Protein AF-A0A1V4M8V8-F1 (afdb_monomer)

Nearest PDB structures (foldseek):
  8r5s-assembly1_B  TM=2.105E-01  e=8.624E+00  unidentified

Radius of gyration: 16.15 Å; Cα contacts (8 Å, |Δi|>4): 145; chains: 1; bounding box: 45×22×47 Å

Secondary structure (DSSP, 8-state):
-THHHHHHHHHHHHHHHHHHHHHHHH-GGGHHHHHHHHHHHHHHHHHHHHHHHHHHTTSSEE-GGG--HHHHHHHHHHHHHHHHHHHTT-S-HHHHHHHHHHHHTSHHHHHGGGGEE-S-HHHHHHHHHHHHHHHHHHHHHHHHHHHHHHH--

Mean predicted aligned error: 4.34 Å

Foldseek 3Di:
DVVLVLVLVLLLLVLQLVLLVLCCVLPVVCVVLSVLSNVLSVVVSVVSVVVVVVVVVVQKAFPVVVDDSVVSVVLSVLSVVLSVCSVVVVDDPLVSLVSQLCSLPDPCQQPVLVRIDGPDPVSVVVSVVSNVVSVVNNVSSVVVNVVVVVVVD

Sequence (153 aa):
MPDKIFELLLKHENELVAFYSLCLASYPEYNDEWKLLIDEEKRHAQIIEKLIEKVDNQTVYLQENRFKERPVEISLEYIRDSGRRIEAGEINLLSVLSIAYSIEDSYIEKSYYEIFTGPSENLNRFLKQLHEETINHRELIKKMLERERKKIR

Solvent-accessible surface area (backbone atoms only — not comparable to full-atom values): 8284 Å² total; per-residue (Å²): 113,79,65,59,56,52,52,50,49,37,51,39,28,51,49,50,28,51,40,33,51,48,45,36,73,78,48,56,91,48,46,67,63,32,49,50,51,30,55,49,30,52,49,50,29,55,48,50,55,55,48,52,64,33,36,78,68,70,60,38,47,75,44,68,92,77,60,64,64,65,67,53,55,53,48,47,52,50,50,53,52,52,40,52,36,51,78,69,60,76,55,53,70,70,54,51,33,52,50,53,29,53,54,40,69,28,70,60,58,71,47,58,61,72,31,58,44,59,91,46,68,67,57,54,52,50,44,50,48,54,50,54,49,39,53,47,50,28,55,50,36,46,51,52,39,54,54,53,56,59,75,78,105

pLDDT: mean 89.62, std 10.0, range [45.72, 98.62]

Structure (mmCIF, N/CA/C/O backbone):
data_AF-A0A1V4M8V8-F1
#
_entry.id   AF-A0A1V4M8V8-F1
#
loop_
_atom_site.group_PDB
_atom_site.id
_atom_site.type_symbol
_atom_site.label_atom_id
_atom_site.label_alt_id
_atom_site.label_comp_id
_atom_site.label_asym_id
_atom_site.label_entity_id
_atom_site.label_seq_id
_atom_site.pdbx_PDB_ins_code
_atom_site.Cartn_x
_atom_site.Cartn_y
_atom_site.Cartn_z
_atom_site.occupancy
_atom_site.B_iso_or_equiv
_atom_site.auth_seq_id
_atom_site.auth_comp_id
_atom_site.auth_asym_id
_atom_site.auth_atom_id
_atom_site.pdbx_PDB_model_num
ATOM 1 N N . MET A 1 1 ? -23.358 3.041 8.561 1.00 45.72 1 MET A N 1
ATOM 2 C CA . MET A 1 1 ? -23.104 1.870 9.420 1.00 45.72 1 MET A CA 1
ATOM 3 C C . MET A 1 1 ? -21.598 1.731 9.508 1.00 45.72 1 MET A C 1
ATOM 5 O O . MET A 1 1 ? -20.979 1.871 8.452 1.00 45.72 1 MET A O 1
ATOM 9 N N . PRO A 1 2 ? -21.026 1.519 10.702 1.00 56.94 2 PRO A N 1
ATOM 10 C CA . PRO A 1 2 ? -19.583 1.334 10.894 1.00 56.94 2 PRO A CA 1
ATOM 11 C C . PRO A 1 2 ? -18.975 0.319 9.905 1.00 56.94 2 PRO A C 1
ATOM 13 O O . PRO A 1 2 ? -17.860 0.514 9.438 1.00 56.94 2 PRO A O 1
ATOM 16 N N . ASP A 1 3 ? -19.754 -0.668 9.467 1.00 68.25 3 ASP A N 1
ATOM 17 C CA . ASP A 1 3 ? -19.387 -1.719 8.510 1.00 68.25 3 ASP A CA 1
ATOM 18 C C . AS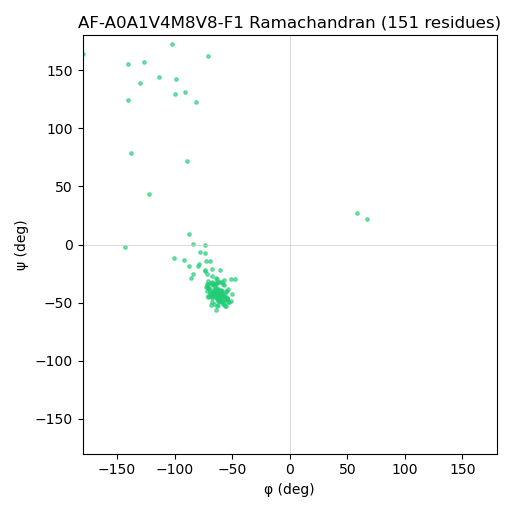P A 1 3 ? -18.815 -1.194 7.181 1.00 68.25 3 ASP A C 1
ATOM 20 O O . ASP A 1 3 ? -17.857 -1.750 6.646 1.00 68.25 3 ASP A O 1
ATOM 24 N N . LYS A 1 4 ? -19.343 -0.082 6.645 1.00 81.75 4 LYS A N 1
ATOM 25 C CA . LYS A 1 4 ? -18.953 0.379 5.301 1.00 81.75 4 LYS A CA 1
ATOM 26 C C . LYS A 1 4 ? -17.518 0.903 5.252 1.00 81.75 4 LYS A C 1
ATOM 28 O O . LYS A 1 4 ? -16.825 0.672 4.262 1.00 81.75 4 LYS A O 1
ATOM 33 N N . ILE A 1 5 ? -17.054 1.599 6.294 1.00 82.69 5 ILE A N 1
ATOM 34 C CA . ILE A 1 5 ? -15.675 2.102 6.296 1.00 82.69 5 ILE A CA 1
ATOM 35 C C . ILE A 1 5 ? -14.672 0.965 6.480 1.00 82.69 5 ILE A C 1
ATOM 37 O O . ILE A 1 5 ? -13.635 0.961 5.826 1.00 82.69 5 ILE A O 1
ATOM 41 N N . PHE A 1 6 ? -15.016 -0.037 7.285 1.00 82.75 6 PHE A N 1
ATOM 42 C CA . PHE A 1 6 ? -14.212 -1.240 7.442 1.00 82.75 6 PHE A CA 1
ATOM 43 C C 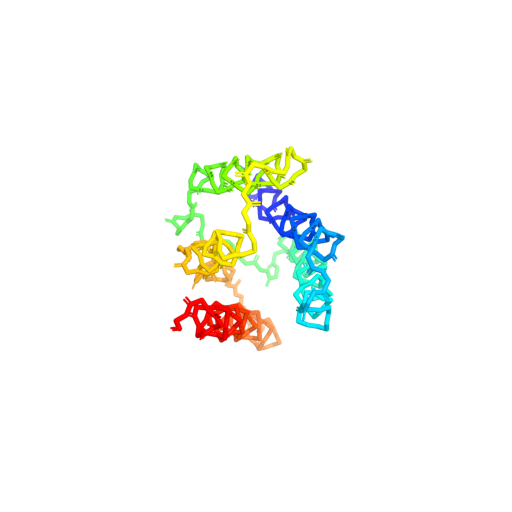. PHE A 1 6 ? -14.057 -2.006 6.137 1.00 82.75 6 PHE A C 1
ATOM 45 O O . PHE A 1 6 ? -12.941 -2.353 5.761 1.00 82.75 6 PHE A O 1
ATOM 52 N N . GLU A 1 7 ? -15.157 -2.214 5.414 1.00 87.44 7 GLU A N 1
ATOM 53 C CA . GLU A 1 7 ? -15.099 -2.830 4.094 1.00 87.44 7 GLU A CA 1
ATOM 54 C C . GLU A 1 7 ? -14.224 -2.037 3.125 1.00 87.44 7 GLU A C 1
ATOM 56 O O . GLU A 1 7 ? -13.516 -2.633 2.319 1.00 87.44 7 GLU A O 1
ATOM 61 N N . LEU A 1 8 ? -14.291 -0.704 3.162 1.00 90.50 8 LEU A N 1
ATOM 62 C CA . LEU A 1 8 ? -13.484 0.144 2.289 1.00 90.50 8 LEU A CA 1
ATOM 63 C C . LEU A 1 8 ? -11.995 0.056 2.622 1.00 90.50 8 LEU A C 1
ATOM 65 O O . LEU A 1 8 ? -11.193 -0.022 1.698 1.00 90.50 8 LEU A O 1
ATOM 69 N N . LEU A 1 9 ? -11.632 0.026 3.904 1.00 89.25 9 LEU A N 1
ATOM 70 C CA . LEU A 1 9 ? -10.242 -0.127 4.336 1.00 89.25 9 LEU A CA 1
ATOM 71 C C . LEU A 1 9 ? -9.713 -1.527 4.035 1.00 89.25 9 LEU A C 1
ATOM 73 O O . LEU A 1 9 ? -8.649 -1.662 3.454 1.00 89.25 9 LEU A O 1
ATOM 77 N N . LEU A 1 10 ? -10.494 -2.572 4.313 1.00 91.56 10 LEU A N 1
ATOM 78 C CA . LEU A 1 10 ? -10.121 -3.936 3.948 1.00 91.56 10 LEU A CA 1
ATOM 79 C C . LEU A 1 10 ? -9.946 -4.085 2.431 1.00 91.56 10 LEU A C 1
ATOM 81 O O . LEU A 1 10 ? -9.016 -4.743 1.968 1.00 91.56 10 LEU A O 1
ATOM 85 N N . LYS A 1 11 ? -10.833 -3.477 1.634 1.00 94.69 11 LYS A N 1
ATOM 86 C CA . LYS A 1 11 ? -10.668 -3.419 0.175 1.00 94.69 11 LYS A CA 1
ATOM 87 C C . LYS A 1 11 ? -9.387 -2.679 -0.193 1.00 94.69 11 LYS A C 1
ATOM 89 O O . LYS A 1 11 ? -8.717 -3.113 -1.117 1.00 94.69 11 LYS A O 1
ATOM 94 N N . HIS A 1 12 ? -9.058 -1.599 0.506 1.00 94.75 12 HIS A N 1
ATOM 95 C CA . HIS A 1 12 ? -7.865 -0.801 0.241 1.00 94.75 12 HIS A CA 1
ATOM 96 C C . HIS A 1 12 ? -6.584 -1.620 0.436 1.00 94.75 12 HIS A C 1
ATOM 98 O O . HIS A 1 12 ? -5.852 -1.787 -0.539 1.00 94.75 12 HIS A O 1
ATOM 104 N N . GLU A 1 13 ? -6.417 -2.279 1.585 1.00 95.44 13 GLU A N 1
ATOM 105 C CA . GLU A 1 13 ? -5.267 -3.163 1.840 1.00 95.44 13 GLU A CA 1
ATOM 106 C C . GLU A 1 13 ? -5.142 -4.276 0.789 1.00 95.44 13 GLU A C 1
ATOM 108 O O . GLU A 1 13 ? -4.068 -4.571 0.265 1.00 95.44 13 GLU A O 1
ATOM 113 N N . ASN A 1 14 ? -6.266 -4.892 0.411 1.00 97.31 14 ASN A N 1
ATOM 114 C CA . ASN A 1 14 ? -6.263 -5.947 -0.602 1.00 97.31 14 ASN A CA 1
ATOM 115 C C . ASN A 1 14 ? -5.893 -5.431 -2.005 1.00 97.31 14 ASN A C 1
ATOM 117 O O . ASN A 1 14 ? -5.250 -6.151 -2.773 1.00 97.31 14 ASN A O 1
ATOM 121 N N . GLU A 1 15 ? -6.276 -4.202 -2.356 1.00 97.81 15 GLU A N 1
ATOM 122 C CA . GLU A 1 15 ? -5.855 -3.578 -3.614 1.00 97.81 15 GLU A CA 1
ATOM 123 C C . GLU A 1 15 ? -4.365 -3.214 -3.593 1.00 97.81 15 GLU A C 1
ATOM 125 O O . GLU A 1 15 ? -3.709 -3.356 -4.625 1.00 97.81 15 GLU A O 1
ATOM 130 N N . LEU A 1 16 ? -3.799 -2.827 -2.443 1.00 97.81 16 LEU A N 1
ATOM 131 C CA . LEU A 1 16 ? -2.347 -2.661 -2.296 1.00 97.81 16 LEU A CA 1
ATOM 132 C C . LEU A 1 16 ? -1.613 -3.988 -2.495 1.00 97.81 16 LEU A C 1
ATOM 134 O O . LEU A 1 16 ? -0.667 -4.054 -3.280 1.00 97.81 16 LEU A O 1
ATOM 138 N N . VAL A 1 17 ? -2.091 -5.076 -1.880 1.00 98.44 17 VAL A N 1
ATOM 139 C CA . VAL A 1 17 ? -1.549 -6.429 -2.103 1.00 98.44 17 VAL A CA 1
ATOM 140 C C . VAL A 1 17 ? -1.556 -6.785 -3.589 1.00 98.44 17 VAL A C 1
ATOM 142 O O . VAL A 1 17 ? -0.553 -7.287 -4.110 1.00 98.44 17 VAL A O 1
ATOM 145 N N . ALA A 1 18 ? -2.669 -6.537 -4.285 1.00 98.44 18 ALA A N 1
ATOM 146 C CA . ALA A 1 18 ? -2.792 -6.809 -5.714 1.00 98.44 18 ALA A CA 1
ATOM 147 C C . ALA A 1 18 ? -1.825 -5.944 -6.539 1.00 98.44 18 ALA A C 1
ATOM 149 O O . ALA A 1 18 ? -1.095 -6.466 -7.386 1.00 98.44 18 ALA A O 1
ATOM 150 N N . PHE A 1 19 ? -1.761 -4.645 -6.245 1.00 98.62 19 PHE A N 1
ATOM 151 C CA . PHE A 1 19 ? -0.863 -3.699 -6.897 1.00 98.62 19 PHE A CA 1
ATOM 152 C C . PHE A 1 19 ? 0.610 -4.081 -6.704 1.00 98.62 19 PHE A C 1
ATOM 154 O O . PHE A 1 19 ? 1.349 -4.183 -7.682 1.00 98.62 19 PHE A O 1
ATOM 161 N N . TYR A 1 20 ? 1.044 -4.380 -5.479 1.00 98.62 20 TYR A N 1
ATOM 162 C CA . TYR A 1 20 ? 2.423 -4.787 -5.204 1.00 98.62 20 TYR A CA 1
ATOM 163 C C . TYR A 1 20 ? 2.767 -6.160 -5.783 1.00 98.62 20 TYR A C 1
ATOM 165 O O . TYR A 1 20 ? 3.883 -6.355 -6.267 1.00 98.62 20 TYR A O 1
ATOM 173 N N . SER A 1 21 ? 1.811 -7.090 -5.836 1.00 98.50 21 SER A N 1
ATOM 174 C CA . SER A 1 21 ? 1.996 -8.377 -6.525 1.00 98.50 21 SER A CA 1
ATOM 175 C C . SER A 1 21 ? 2.230 -8.189 -8.024 1.00 98.50 21 SER A C 1
ATOM 177 O O . SER A 1 21 ? 3.077 -8.862 -8.614 1.00 98.50 21 SER A O 1
ATOM 179 N N . LEU A 1 22 ? 1.522 -7.242 -8.637 1.00 98.19 22 LEU A N 1
ATOM 180 C CA . LEU A 1 22 ? 1.719 -6.882 -10.032 1.00 98.19 22 LEU A CA 1
ATOM 181 C C . LEU A 1 22 ? 3.064 -6.172 -10.254 1.00 98.19 22 LEU A C 1
ATOM 183 O O . LEU A 1 22 ? 3.777 -6.499 -11.201 1.00 98.19 22 LEU A O 1
ATOM 187 N N . CYS A 1 23 ? 3.456 -5.261 -9.358 1.00 98.06 23 CYS A N 1
ATOM 188 C CA . CYS A 1 23 ? 4.784 -4.642 -9.375 1.00 98.06 23 CYS A CA 1
ATOM 189 C C . CYS A 1 23 ? 5.899 -5.694 -9.322 1.00 98.06 23 CYS A C 1
ATOM 191 O O . CYS A 1 23 ? 6.834 -5.624 -10.115 1.00 98.06 23 CYS A O 1
ATOM 193 N N . LEU A 1 24 ? 5.777 -6.694 -8.445 1.00 98.25 24 LEU A N 1
ATOM 194 C CA . LEU A 1 24 ? 6.722 -7.805 -8.331 1.00 98.25 24 LEU A CA 1
ATOM 195 C C . LEU A 1 24 ? 6.816 -8.631 -9.621 1.00 98.25 24 LEU A C 1
ATOM 197 O O . LEU A 1 24 ? 7.913 -9.020 -10.021 1.00 98.25 24 LEU A O 1
ATOM 201 N N . ALA A 1 25 ? 5.675 -8.918 -10.249 1.00 97.81 25 ALA A N 1
ATOM 202 C CA . ALA A 1 25 ? 5.618 -9.708 -11.475 1.00 97.81 25 ALA A CA 1
ATOM 203 C C . ALA A 1 25 ? 6.222 -8.963 -12.677 1.00 97.81 25 ALA A C 1
ATOM 205 O O . ALA A 1 25 ? 6.948 -9.566 -13.467 1.00 97.81 25 ALA A O 1
ATOM 206 N N . SER A 1 26 ? 5.941 -7.664 -12.800 1.00 97.31 26 SER A N 1
ATOM 207 C CA . SER A 1 26 ? 6.374 -6.840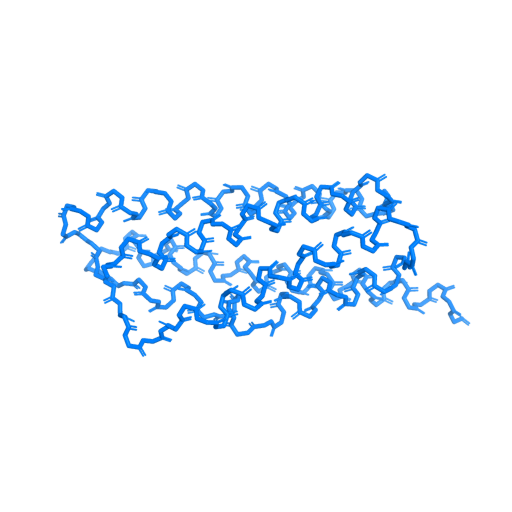 -13.935 1.00 97.31 26 SER A CA 1
ATOM 208 C C . SER A 1 26 ? 7.781 -6.256 -13.767 1.00 97.31 26 SER A C 1
ATOM 210 O O . SER A 1 26 ? 8.462 -6.033 -14.766 1.00 97.31 26 SER A O 1
ATOM 212 N N . TYR A 1 27 ? 8.224 -6.017 -12.527 1.00 95.88 27 TYR A N 1
ATOM 213 C CA . TYR A 1 27 ? 9.506 -5.381 -12.198 1.00 95.88 27 TYR A CA 1
ATOM 214 C C . TYR A 1 27 ? 10.206 -6.095 -11.025 1.00 95.88 27 TYR A C 1
ATOM 216 O O . TYR A 1 27 ? 10.164 -5.639 -9.871 1.00 95.88 27 TYR A O 1
ATOM 224 N N . PRO A 1 28 ? 10.861 -7.239 -11.292 1.00 95.31 28 PRO A N 1
ATOM 225 C CA . PRO A 1 28 ? 11.462 -8.078 -10.261 1.00 95.31 28 PRO A CA 1
ATOM 226 C C . PRO A 1 28 ? 12.751 -7.498 -9.644 1.00 95.31 28 PRO A C 1
ATOM 228 O O . PRO A 1 28 ? 13.326 -8.129 -8.760 1.00 95.31 28 PRO A O 1
ATOM 231 N N . GLU A 1 29 ? 13.221 -6.321 -10.069 1.00 92.94 29 GLU A N 1
ATOM 232 C CA . GLU A 1 29 ? 14.463 -5.678 -9.608 1.00 92.94 29 GLU A CA 1
ATOM 233 C C . GLU A 1 29 ? 14.493 -5.370 -8.101 1.00 92.94 29 GLU A C 1
ATOM 235 O O . GLU A 1 29 ? 15.577 -5.240 -7.533 1.00 92.94 29 GLU A O 1
ATOM 240 N N . TYR A 1 30 ? 13.323 -5.269 -7.466 1.00 95.94 30 TYR A N 1
ATOM 241 C CA . TYR A 1 30 ? 13.140 -5.026 -6.029 1.00 95.94 30 TYR A CA 1
ATOM 242 C C . TYR A 1 30 ? 12.328 -6.155 -5.377 1.00 95.94 30 TYR A C 1
ATOM 244 O O . TYR A 1 30 ? 11.376 -5.922 -4.636 1.00 95.94 30 TYR A O 1
ATOM 252 N N . ASN A 1 31 ? 12.654 -7.402 -5.737 1.00 96.88 31 ASN A N 1
ATOM 253 C CA . ASN A 1 31 ? 11.889 -8.600 -5.378 1.00 96.88 31 ASN A CA 1
ATOM 254 C C . ASN A 1 31 ? 11.578 -8.705 -3.877 1.00 96.88 31 ASN A C 1
ATOM 256 O O . ASN A 1 31 ? 10.432 -8.951 -3.501 1.00 96.88 31 ASN A O 1
ATOM 260 N N . ASP A 1 32 ? 12.599 -8.524 -3.040 1.00 97.88 32 ASP A N 1
ATOM 261 C CA . ASP A 1 32 ? 12.478 -8.672 -1.591 1.00 97.88 32 ASP A CA 1
ATOM 262 C C . ASP A 1 32 ? 11.684 -7.513 -0.986 1.00 97.88 32 ASP A C 1
ATOM 264 O O . ASP A 1 32 ? 10.835 -7.740 -0.125 1.00 97.88 32 ASP A O 1
ATOM 268 N N . GLU A 1 33 ? 11.896 -6.286 -1.471 1.00 98.19 33 GLU A N 1
ATOM 269 C CA . GLU A 1 33 ? 11.119 -5.126 -1.038 1.00 98.19 33 GLU A CA 1
ATOM 270 C C . GLU A 1 33 ? 9.631 -5.266 -1.397 1.00 98.19 33 GLU A C 1
ATOM 272 O O . GLU A 1 33 ? 8.773 -4.995 -0.559 1.00 98.19 33 GLU A O 1
ATOM 277 N N . TRP A 1 34 ? 9.307 -5.752 -2.600 1.00 98.44 34 TRP A N 1
ATOM 278 C CA . TRP A 1 34 ? 7.916 -5.993 -2.987 1.00 98.44 34 TRP A CA 1
ATOM 279 C C . TRP A 1 34 ? 7.260 -7.099 -2.167 1.00 98.44 34 TRP A C 1
ATOM 281 O O . TRP A 1 34 ? 6.117 -6.947 -1.749 1.00 98.44 34 TRP A O 1
ATOM 291 N N . LYS A 1 35 ? 7.967 -8.206 -1.913 1.00 98.44 35 LYS A N 1
ATOM 292 C CA . LYS A 1 35 ? 7.452 -9.288 -1.060 1.00 98.44 35 LYS A CA 1
ATOM 293 C C . LYS A 1 35 ? 7.173 -8.811 0.357 1.00 98.44 35 LYS A C 1
ATOM 295 O O . LYS A 1 35 ? 6.139 -9.172 0.905 1.00 98.44 35 LYS A O 1
ATOM 300 N N . LEU A 1 36 ? 8.067 -7.994 0.914 1.00 98.00 36 LEU A N 1
ATOM 301 C CA . LEU A 1 36 ? 7.878 -7.410 2.236 1.00 98.00 36 LEU A CA 1
ATOM 302 C C . LEU A 1 36 ? 6.582 -6.593 2.293 1.00 98.00 36 LEU A C 1
ATOM 304 O O . LEU A 1 36 ? 5.757 -6.860 3.159 1.00 98.00 36 LEU A O 1
ATOM 308 N N . LEU A 1 37 ? 6.378 -5.678 1.337 1.00 98.25 37 LEU A N 1
ATOM 309 C CA . LEU A 1 37 ? 5.148 -4.884 1.242 1.00 98.25 37 LEU A CA 1
ATOM 310 C C . LEU A 1 37 ? 3.916 -5.794 1.141 1.00 98.25 37 LEU A C 1
ATOM 312 O O . LEU A 1 37 ? 3.013 -5.704 1.960 1.00 98.25 37 LEU A O 1
ATOM 316 N N . ILE A 1 38 ? 3.918 -6.754 0.211 1.00 98.50 38 ILE A N 1
ATOM 317 C CA . ILE A 1 38 ? 2.811 -7.709 0.023 1.00 98.50 38 ILE A CA 1
ATOM 318 C C . ILE A 1 38 ? 2.457 -8.448 1.321 1.00 98.50 38 ILE A C 1
ATOM 320 O O . ILE A 1 38 ? 1.278 -8.631 1.629 1.00 98.50 38 ILE A O 1
ATOM 324 N N . ASP A 1 39 ? 3.457 -8.942 2.048 1.00 98.06 39 ASP A N 1
ATOM 325 C CA . ASP A 1 39 ? 3.234 -9.717 3.267 1.00 98.06 39 ASP A CA 1
ATOM 326 C C . ASP A 1 39 ? 2.750 -8.834 4.425 1.00 98.06 39 ASP A C 1
ATOM 328 O O . ASP A 1 39 ? 1.923 -9.275 5.232 1.00 98.06 39 ASP A O 1
ATOM 332 N N . GLU A 1 40 ? 3.212 -7.586 4.494 1.00 96.94 40 GLU A N 1
ATOM 333 C CA . GLU A 1 40 ? 2.755 -6.616 5.486 1.00 96.94 40 GLU A CA 1
ATOM 334 C C . GLU A 1 40 ? 1.318 -6.149 5.210 1.00 96.94 40 GLU A C 1
ATOM 336 O O . GLU A 1 40 ? 0.504 -6.255 6.130 1.00 96.94 40 GLU A O 1
ATOM 341 N N . GLU A 1 41 ? 0.944 -5.822 3.968 1.00 96.69 41 GLU A N 1
ATOM 342 C CA . GLU A 1 41 ? -0.440 -5.422 3.642 1.00 96.69 41 GLU A CA 1
ATOM 343 C C . GLU A 1 41 ? -1.443 -6.565 3.820 1.00 96.69 41 GLU A C 1
ATOM 345 O O . GLU A 1 41 ? -2.560 -6.377 4.307 1.00 96.69 41 GLU A O 1
ATOM 350 N N . LYS A 1 42 ? -1.044 -7.812 3.532 1.00 97.12 42 LYS A N 1
ATOM 351 C CA . LYS A 1 42 ? -1.871 -8.982 3.879 1.00 97.12 42 LYS A CA 1
ATOM 352 C C . LYS A 1 42 ? -2.125 -9.061 5.379 1.00 97.12 42 LYS A C 1
ATOM 354 O O . LYS A 1 42 ? -3.217 -9.439 5.806 1.00 97.12 42 LYS A O 1
ATOM 359 N N . ARG A 1 43 ? -1.115 -8.753 6.195 1.00 94.44 43 ARG A N 1
ATOM 360 C CA . ARG A 1 43 ? -1.269 -8.741 7.650 1.00 94.44 43 ARG A CA 1
ATOM 361 C C . ARG A 1 43 ? -2.138 -7.565 8.094 1.0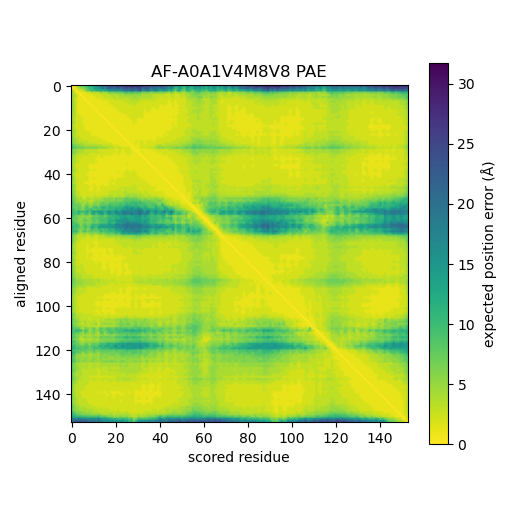0 94.44 43 ARG A C 1
ATOM 363 O O . ARG A 1 43 ? -2.931 -7.755 9.014 1.00 94.44 43 ARG A O 1
ATOM 370 N N . HIS A 1 44 ? -2.035 -6.399 7.458 1.00 92.69 44 HIS A N 1
ATOM 371 C CA . HIS A 1 44 ? -2.902 -5.247 7.732 1.00 92.69 44 HIS A CA 1
ATOM 372 C C . HIS A 1 44 ? -4.366 -5.591 7.448 1.00 92.69 44 HIS A C 1
ATOM 374 O O . HIS A 1 44 ? -5.196 -5.472 8.351 1.00 92.69 44 HIS A O 1
ATOM 380 N N . ALA A 1 45 ? -4.664 -6.180 6.286 1.00 92.81 45 ALA A N 1
ATOM 381 C CA . ALA A 1 45 ? -5.994 -6.691 5.943 1.00 92.81 45 ALA A CA 1
ATOM 382 C C . ALA A 1 45 ? -6.554 -7.644 7.020 1.00 92.81 45 ALA A C 1
ATOM 384 O O . ALA A 1 45 ? -7.653 -7.436 7.538 1.00 92.81 45 ALA A O 1
ATOM 385 N N . GLN A 1 46 ? -5.764 -8.637 7.446 1.00 91.50 46 GLN A N 1
ATOM 386 C CA . GLN A 1 46 ? -6.154 -9.575 8.513 1.00 91.50 46 GLN A CA 1
ATOM 387 C C . GLN A 1 46 ? -6.395 -8.890 9.865 1.00 91.50 46 GLN A C 1
ATOM 389 O O . GLN A 1 46 ? -7.182 -9.367 10.688 1.00 91.50 46 GLN A O 1
ATOM 394 N N . ILE A 1 47 ? -5.670 -7.808 10.156 1.00 87.25 47 ILE A N 1
ATOM 395 C CA . ILE A 1 47 ? -5.867 -7.036 11.382 1.00 87.25 47 ILE A CA 1
ATOM 396 C C . ILE A 1 47 ? -7.183 -6.267 11.305 1.00 87.25 47 ILE A C 1
ATOM 398 O O . ILE A 1 47 ? -7.939 -6.297 12.276 1.00 87.25 47 ILE A O 1
ATOM 402 N N . ILE A 1 48 ? -7.483 -5.636 10.170 1.00 87.38 48 ILE A N 1
ATOM 403 C CA . ILE A 1 48 ? -8.749 -4.928 9.953 1.00 87.38 48 ILE A CA 1
ATOM 404 C C . ILE A 1 48 ? -9.927 -5.889 10.126 1.00 87.38 48 ILE A C 1
ATOM 406 O O . ILE A 1 48 ? -10.847 -5.572 10.877 1.00 87.38 48 ILE A O 1
ATOM 410 N N . GLU A 1 49 ? -9.863 -7.091 9.549 1.00 87.81 49 GLU A N 1
ATOM 411 C CA . GLU A 1 49 ? -10.881 -8.136 9.743 1.00 87.81 49 GLU A CA 1
ATOM 412 C C . GLU A 1 49 ? -11.115 -8.450 11.230 1.00 87.81 49 GLU A C 1
ATOM 414 O O . GLU A 1 49 ? -12.246 -8.433 11.711 1.00 87.81 49 GLU A O 1
ATOM 419 N N . LYS A 1 50 ? -10.041 -8.638 12.006 1.00 85.38 50 LYS A N 1
ATOM 420 C CA . LYS A 1 50 ? -10.139 -8.885 13.457 1.00 85.38 50 LYS A CA 1
ATOM 421 C C . LYS A 1 50 ? -10.649 -7.680 14.248 1.00 85.38 50 LYS A C 1
ATOM 423 O O . LYS A 1 50 ? -11.170 -7.850 15.351 1.00 85.38 50 LYS A O 1
ATOM 428 N N . LEU A 1 51 ? -10.432 -6.459 13.761 1.00 82.00 51 LEU A N 1
ATOM 429 C CA . LEU A 1 51 ? -10.950 -5.249 14.399 1.00 82.00 51 LEU A CA 1
ATOM 430 C C . LEU A 1 51 ? -12.461 -5.119 14.188 1.00 82.00 51 LEU A C 1
ATOM 432 O O . LEU A 1 51 ? -13.138 -4.732 15.139 1.00 82.00 51 LEU A O 1
ATOM 436 N N . ILE A 1 52 ? -12.983 -5.516 13.022 1.00 78.19 52 ILE A N 1
ATOM 437 C CA . ILE A 1 52 ? -14.431 -5.585 12.746 1.00 78.19 52 ILE A CA 1
ATOM 438 C C . ILE A 1 52 ? -15.119 -6.469 13.791 1.00 78.19 52 ILE A C 1
ATOM 440 O O . ILE A 1 52 ? -15.999 -6.002 14.511 1.00 78.19 52 ILE A O 1
ATOM 444 N N . GLU A 1 53 ? -14.621 -7.695 13.985 1.00 78.00 53 GLU A N 1
ATOM 445 C CA . GLU A 1 53 ? -15.167 -8.635 14.978 1.00 78.00 53 GLU A CA 1
ATOM 446 C C . GLU A 1 53 ? -15.168 -8.058 16.408 1.00 78.00 53 GLU A C 1
ATOM 448 O O . GLU A 1 53 ? -16.005 -8.394 17.248 1.00 78.00 53 GLU A O 1
ATOM 453 N N . LYS A 1 54 ? -14.207 -7.187 16.731 1.00 76.00 54 LYS A N 1
ATOM 454 C CA . LYS A 1 54 ? -14.073 -6.571 18.060 1.00 76.00 54 LYS A CA 1
ATOM 455 C C . LYS A 1 54 ? -14.943 -5.334 18.259 1.00 76.00 54 LYS A C 1
ATOM 457 O O . LYS A 1 54 ? -15.276 -5.036 19.414 1.00 76.00 54 LYS A O 1
ATOM 462 N N . VAL A 1 55 ? -15.297 -4.632 17.181 1.00 72.31 55 VAL A N 1
ATOM 463 C CA . VAL A 1 55 ? -16.295 -3.553 17.201 1.00 72.31 55 VAL A CA 1
ATOM 464 C C . VAL A 1 55 ? -17.672 -4.124 17.511 1.00 72.31 55 VAL A C 1
ATOM 466 O O . VAL A 1 55 ? -18.345 -3.597 18.396 1.00 72.31 55 VAL A O 1
ATOM 469 N N . ASP A 1 56 ? -18.036 -5.252 16.900 1.00 67.00 56 ASP A N 1
ATOM 470 C CA . ASP A 1 56 ? -19.305 -5.940 17.180 1.00 67.00 56 ASP A CA 1
ATOM 471 C C . ASP A 1 56 ? -19.433 -6.332 18.660 1.00 67.00 56 ASP A C 1
ATOM 473 O O . ASP A 1 56 ? -20.509 -6.275 19.255 1.00 67.00 56 ASP A O 1
ATOM 477 N N . ASN A 1 57 ? -18.297 -6.642 19.291 1.00 71.94 57 ASN A N 1
ATOM 478 C CA . ASN A 1 57 ? -18.191 -6.970 20.711 1.00 71.94 57 ASN A CA 1
ATOM 479 C C . ASN A 1 57 ? -17.995 -5.744 21.636 1.00 71.94 57 ASN A C 1
ATOM 481 O O . ASN A 1 57 ? -17.711 -5.917 22.820 1.00 71.94 57 ASN A O 1
ATOM 485 N N . GLN A 1 58 ? -18.118 -4.510 21.123 1.00 70.12 58 GLN A N 1
ATOM 486 C CA . GLN A 1 58 ? -17.995 -3.236 21.860 1.00 70.12 58 GLN A CA 1
ATOM 487 C C . GLN A 1 58 ? -16.652 -3.016 22.585 1.00 70.12 58 GLN A C 1
ATOM 489 O O . GLN A 1 58 ? -16.567 -2.288 23.576 1.00 70.12 58 GLN A O 1
ATOM 494 N N . THR A 1 59 ? -15.573 -3.628 22.094 1.00 71.75 59 THR A N 1
ATOM 495 C CA . THR A 1 59 ? -14.223 -3.481 22.683 1.00 71.75 59 THR A CA 1
ATOM 496 C C . THR A 1 59 ? -13.328 -2.494 21.929 1.00 71.75 59 THR A C 1
ATOM 498 O O . THR A 1 59 ? -12.279 -2.092 22.441 1.00 71.75 59 THR A O 1
ATOM 501 N N . VAL A 1 60 ? -13.763 -2.080 20.738 1.00 77.56 60 VAL A N 1
ATOM 502 C CA . VAL A 1 60 ? -13.150 -1.064 19.876 1.00 77.56 60 VAL A CA 1
ATOM 503 C C . VAL A 1 60 ? -14.245 -0.079 19.473 1.00 77.56 60 VAL A C 1
ATOM 505 O O . VAL A 1 60 ? -15.364 -0.483 19.168 1.00 77.56 60 VAL A O 1
ATOM 508 N N . TYR A 1 61 ? -13.922 1.209 19.470 1.00 74.88 61 TYR A N 1
ATOM 509 C CA . TYR A 1 61 ? -14.808 2.284 19.042 1.00 74.88 61 TYR A CA 1
ATOM 510 C C . TYR A 1 61 ? -14.260 2.937 17.778 1.00 74.88 61 TYR A C 1
ATOM 512 O O . TYR A 1 61 ? -13.048 3.110 17.627 1.00 74.88 61 TYR A O 1
ATOM 520 N N . LEU A 1 62 ? -15.174 3.334 16.897 1.00 74.69 62 LEU A N 1
ATOM 521 C CA . LEU A 1 62 ? -14.864 4.002 15.643 1.00 74.69 62 LEU A CA 1
ATOM 522 C C . LEU A 1 62 ? -15.075 5.512 15.777 1.00 74.69 62 LEU A C 1
ATOM 524 O O . LEU A 1 62 ? -16.138 5.975 16.194 1.00 74.69 62 LEU A O 1
ATOM 528 N N . GLN A 1 63 ? -14.082 6.296 15.372 1.00 76.69 63 GLN A N 1
ATOM 529 C CA . GLN A 1 63 ? -14.215 7.744 15.255 1.00 76.69 63 GLN A CA 1
ATOM 530 C C . GLN A 1 63 ? -14.712 8.123 13.853 1.00 76.69 63 GLN A C 1
ATOM 532 O O . GLN A 1 63 ? -13.961 8.676 13.054 1.00 76.69 63 GLN A O 1
ATOM 537 N N . GLU A 1 64 ? -15.991 7.852 13.562 1.00 66.75 64 GLU A N 1
ATOM 538 C CA . GLU A 1 64 ? -16.623 8.059 12.239 1.00 66.75 64 GLU A CA 1
ATOM 539 C C . GLU A 1 64 ? -16.412 9.473 11.660 1.00 66.75 64 GLU A C 1
ATOM 541 O O . GLU A 1 64 ? -16.306 9.654 10.451 1.00 66.75 64 GLU A O 1
ATOM 546 N N . ASN A 1 65 ? -16.269 10.491 12.514 1.00 67.25 65 ASN A N 1
ATOM 547 C CA . ASN A 1 65 ? -16.040 11.874 12.081 1.00 67.25 65 ASN A CA 1
ATOM 548 C C . ASN A 1 65 ? -14.632 12.139 11.518 1.00 67.25 65 ASN A C 1
ATOM 550 O O . ASN A 1 65 ? -14.416 13.191 10.914 1.00 67.25 65 ASN A O 1
ATOM 554 N N . ARG A 1 66 ? -13.667 11.234 11.728 1.00 69.38 66 ARG A N 1
ATOM 555 C CA . ARG A 1 66 ? -12.277 11.414 11.282 1.00 69.38 66 ARG A CA 1
ATOM 556 C C . ARG A 1 66 ? -12.020 10.934 9.862 1.00 69.38 66 ARG A C 1
ATOM 558 O O . ARG A 1 66 ? -11.032 11.352 9.269 1.00 69.38 66 ARG A O 1
ATOM 565 N N . PHE A 1 67 ? -12.892 10.098 9.304 1.00 72.06 67 PHE A N 1
ATOM 566 C CA . PHE A 1 67 ? -12.610 9.441 8.035 1.00 72.06 67 PHE A CA 1
ATOM 567 C C . PHE A 1 67 ? -13.845 9.381 7.153 1.00 72.06 67 PHE A C 1
ATOM 569 O O . PHE A 1 67 ? -14.900 8.894 7.548 1.00 72.06 67 PHE A O 1
ATOM 576 N N . LYS A 1 68 ? -13.716 9.919 5.941 1.00 78.81 68 LYS A N 1
ATOM 577 C CA . LYS A 1 68 ? -14.795 9.931 4.954 1.00 78.81 68 LYS A CA 1
ATOM 578 C C . LYS A 1 68 ? -14.572 8.791 3.970 1.00 78.81 68 LYS A C 1
ATOM 580 O O . LYS A 1 68 ? -13.447 8.558 3.545 1.00 78.81 68 LYS A O 1
ATOM 585 N N . GLU A 1 69 ? -15.658 8.154 3.553 1.00 85.62 69 GLU A N 1
ATOM 586 C CA . GLU A 1 69 ? -15.641 7.055 2.577 1.00 85.62 69 GLU A CA 1
ATOM 587 C C . GLU A 1 69 ? -15.041 7.491 1.229 1.00 85.62 69 GLU A C 1
ATOM 589 O O . GLU A 1 69 ? -14.201 6.803 0.656 1.00 85.62 69 GLU A O 1
ATOM 594 N N . ARG A 1 70 ? -15.415 8.689 0.759 1.00 88.44 70 ARG A N 1
ATOM 595 C CA . ARG A 1 70 ? -15.047 9.202 -0.569 1.00 88.44 70 ARG A CA 1
ATOM 596 C C . ARG A 1 70 ? -13.531 9.257 -0.836 1.00 88.44 70 ARG A C 1
ATOM 598 O O . ARG A 1 70 ? -13.125 8.834 -1.912 1.00 88.44 70 ARG A O 1
ATOM 605 N N . PRO A 1 71 ? -12.677 9.779 0.067 1.00 87.69 71 PRO A N 1
ATOM 606 C CA . PRO A 1 71 ? -11.226 9.665 -0.077 1.00 87.69 71 PRO A CA 1
ATOM 607 C C . PRO A 1 71 ? -10.729 8.239 -0.345 1.00 87.69 71 PRO A C 1
ATOM 609 O O . PRO A 1 71 ? -9.889 8.058 -1.223 1.00 87.69 71 PRO A O 1
ATOM 612 N N . VAL A 1 72 ? -11.268 7.237 0.356 1.00 89.38 72 VAL A N 1
ATOM 613 C CA . VAL A 1 72 ? -10.864 5.831 0.185 1.00 89.38 72 VAL A CA 1
ATOM 614 C C . VAL A 1 72 ? -11.277 5.309 -1.178 1.00 89.38 72 VAL A C 1
ATOM 616 O O . VAL A 1 72 ? -10.470 4.700 -1.869 1.00 89.38 72 VAL A O 1
ATOM 619 N N . GLU A 1 73 ? -12.505 5.605 -1.601 1.00 92.00 73 GLU A N 1
ATOM 620 C CA . GLU A 1 73 ? -13.012 5.236 -2.927 1.00 92.00 73 GLU A CA 1
ATOM 621 C C . GLU A 1 73 ? -12.136 5.813 -4.052 1.00 92.00 73 GLU A C 1
ATOM 623 O O . GLU A 1 73 ? -11.787 5.095 -4.987 1.00 92.00 73 GLU A O 1
ATOM 628 N N . ILE A 1 74 ? -11.716 7.077 -3.927 1.00 93.31 74 ILE A N 1
ATOM 629 C CA . ILE A 1 74 ? -10.801 7.721 -4.885 1.00 93.31 74 ILE A CA 1
ATOM 630 C C . ILE A 1 74 ? -9.437 7.025 -4.888 1.00 93.31 74 ILE A C 1
ATOM 632 O O . ILE A 1 74 ? -8.866 6.788 -5.951 1.00 93.31 74 ILE A O 1
ATOM 636 N N . SER A 1 75 ? -8.904 6.682 -3.713 1.00 94.00 75 SER A N 1
ATOM 637 C CA . SER A 1 75 ? -7.623 5.977 -3.632 1.00 94.00 75 SER A CA 1
ATOM 638 C C . SER A 1 75 ? -7.697 4.578 -4.236 1.00 94.00 75 SER A C 1
ATOM 640 O O . SER A 1 75 ? -6.784 4.182 -4.952 1.00 94.00 75 SER A O 1
ATOM 642 N N . LEU A 1 76 ? -8.785 3.845 -3.995 1.00 95.75 76 LEU A N 1
ATOM 643 C CA . LEU A 1 76 ? -9.035 2.532 -4.593 1.00 95.75 76 LEU A CA 1
ATOM 644 C C . LEU A 1 76 ? -9.063 2.614 -6.122 1.00 95.75 76 LEU A C 1
ATOM 646 O O . LEU A 1 76 ? -8.455 1.793 -6.807 1.00 95.75 76 LEU A O 1
ATOM 650 N N . GLU A 1 77 ? -9.761 3.611 -6.669 1.00 96.88 77 GLU A N 1
ATOM 651 C CA . GLU A 1 77 ? -9.800 3.843 -8.113 1.00 96.88 77 GLU A CA 1
ATOM 652 C C . GLU A 1 77 ? -8.404 4.145 -8.670 1.00 96.88 77 GLU A C 1
ATOM 654 O O . GLU A 1 77 ? -8.010 3.563 -9.682 1.00 96.88 77 GLU A O 1
ATOM 659 N N . TYR A 1 78 ? -7.634 4.987 -7.977 1.00 97.44 78 TYR A N 1
ATOM 660 C CA . TYR A 1 78 ? -6.269 5.335 -8.363 1.00 97.44 78 TYR A CA 1
ATOM 661 C C . TYR A 1 78 ? -5.311 4.133 -8.353 1.00 97.44 78 TYR A C 1
ATOM 663 O O . TYR A 1 78 ? -4.532 3.968 -9.297 1.00 97.44 78 TYR A O 1
ATOM 671 N N . ILE A 1 79 ? -5.383 3.273 -7.331 1.00 97.94 79 ILE A N 1
ATOM 672 C CA . ILE A 1 79 ? -4.574 2.046 -7.234 1.00 97.94 79 ILE A CA 1
ATOM 673 C C . ILE A 1 79 ? -4.904 1.108 -8.401 1.00 97.94 79 ILE A C 1
ATOM 675 O O . ILE A 1 79 ? -4.008 0.672 -9.125 1.00 97.94 79 ILE A O 1
ATOM 679 N N . ARG A 1 80 ? -6.197 0.866 -8.652 1.00 98.00 80 ARG A N 1
ATOM 680 C CA . ARG A 1 80 ? -6.659 -0.001 -9.747 1.00 98.00 80 ARG A CA 1
ATOM 681 C C . ARG A 1 80 ? -6.259 0.521 -11.118 1.00 98.00 80 ARG A C 1
ATOM 683 O O . ARG A 1 80 ? -5.831 -0.254 -11.970 1.00 98.00 80 ARG A O 1
ATOM 690 N N . ASP A 1 81 ? -6.409 1.823 -11.350 1.00 97.94 81 ASP A N 1
ATOM 691 C CA . ASP A 1 81 ? -6.004 2.438 -12.613 1.00 97.94 81 ASP A CA 1
ATOM 692 C C . ASP A 1 81 ? -4.497 2.327 -12.836 1.00 97.94 81 ASP A C 1
ATOM 694 O O . ASP A 1 81 ? -4.044 1.954 -13.916 1.00 97.94 81 ASP A O 1
ATOM 698 N N . SER A 1 82 ? -3.718 2.548 -11.780 1.00 98.00 82 SER A N 1
ATOM 699 C CA . SER A 1 82 ? -2.271 2.363 -11.817 1.00 98.00 82 SER A CA 1
ATOM 700 C C . SER A 1 82 ? -1.885 0.915 -12.123 1.00 98.00 82 SER A C 1
ATOM 702 O O . SER A 1 82 ? -0.993 0.695 -12.940 1.00 98.00 82 SER A O 1
ATOM 704 N N . GLY A 1 83 ? -2.587 -0.063 -11.542 1.00 97.75 83 GLY A N 1
ATOM 705 C CA . GLY A 1 83 ? -2.414 -1.481 -11.860 1.00 97.75 83 GLY A CA 1
ATOM 706 C C . GLY A 1 83 ? -2.669 -1.784 -13.340 1.00 97.75 83 GLY A C 1
ATOM 707 O O . GLY A 1 83 ? -1.796 -2.333 -14.009 1.00 97.75 83 GLY A O 1
ATOM 708 N N . ARG A 1 84 ? -3.791 -1.316 -13.903 1.00 98.06 84 ARG A N 1
ATOM 709 C CA . ARG A 1 84 ? -4.091 -1.495 -15.340 1.00 98.06 84 ARG A CA 1
ATOM 710 C C . ARG A 1 84 ? -2.986 -0.949 -16.245 1.00 98.06 84 ARG A C 1
ATOM 712 O O . ARG A 1 84 ?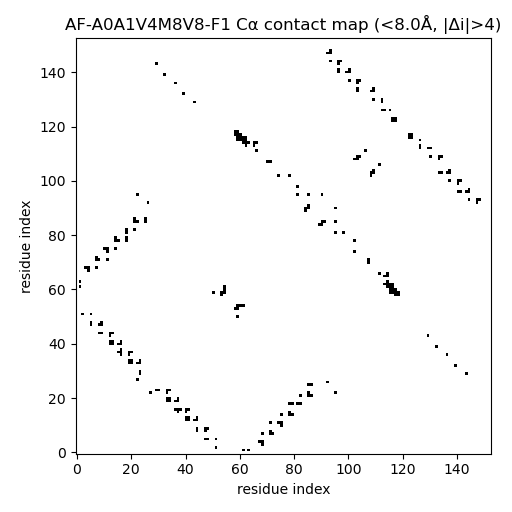 -2.639 -1.570 -17.246 1.00 98.06 84 ARG A O 1
ATOM 719 N N . ARG A 1 85 ? -2.407 0.199 -15.886 1.00 97.94 85 ARG A N 1
ATOM 720 C CA . ARG A 1 85 ? -1.306 0.818 -16.642 1.00 97.94 85 ARG A CA 1
ATOM 721 C C . ARG A 1 85 ? -0.017 -0.006 -16.581 1.00 97.94 85 ARG A C 1
ATOM 723 O O . ARG A 1 85 ? 0.732 -0.016 -17.557 1.00 97.94 85 ARG A O 1
ATOM 730 N N . ILE A 1 86 ? 0.240 -0.705 -15.470 1.00 97.56 86 ILE A N 1
ATOM 731 C CA . ILE A 1 86 ? 1.351 -1.665 -15.369 1.00 97.56 86 ILE A CA 1
ATOM 732 C C . ILE A 1 86 ? 1.095 -2.869 -16.279 1.00 97.56 86 ILE A C 1
ATOM 734 O O . ILE A 1 86 ? 1.975 -3.225 -17.058 1.00 97.56 86 ILE A O 1
ATOM 738 N N . GLU A 1 87 ? -0.095 -3.475 -16.219 1.00 96.19 87 GLU A N 1
ATOM 739 C CA . GLU A 1 87 ? -0.446 -4.639 -17.053 1.00 96.19 87 GLU A CA 1
ATOM 740 C C . GLU A 1 87 ? -0.366 -4.324 -18.549 1.00 96.19 87 GLU A C 1
ATOM 742 O O . GLU A 1 87 ? 0.110 -5.139 -19.339 1.00 96.19 87 GLU A O 1
ATOM 747 N N . ALA A 1 88 ? -0.791 -3.122 -18.938 1.00 96.62 88 ALA A N 1
ATOM 748 C CA . ALA A 1 88 ? -0.715 -2.642 -20.312 1.00 96.62 88 ALA A CA 1
ATOM 749 C C . ALA A 1 88 ? 0.716 -2.272 -20.760 1.00 96.62 88 ALA A C 1
ATOM 751 O O . ALA A 1 88 ? 0.931 -1.979 -21.936 1.00 96.62 88 ALA A O 1
ATOM 752 N N . GLY A 1 89 ? 1.699 -2.271 -19.850 1.00 94.94 89 GLY A N 1
ATOM 753 C CA . GLY A 1 89 ? 3.078 -1.867 -20.140 1.00 94.94 89 GLY A CA 1
ATOM 754 C C . GLY A 1 89 ? 3.229 -0.376 -20.465 1.00 94.94 89 GLY A C 1
ATOM 755 O O . GLY A 1 89 ? 4.195 0.023 -21.112 1.00 94.94 89 GLY A O 1
ATOM 756 N N . GLU A 1 90 ? 2.277 0.459 -20.040 1.00 97.12 90 GLU A N 1
ATOM 757 C CA . GLU A 1 90 ? 2.224 1.892 -20.368 1.00 97.12 90 GLU A CA 1
ATOM 758 C C . GLU A 1 90 ? 3.177 2.742 -19.525 1.00 97.12 90 GLU A C 1
ATOM 760 O O . GLU A 1 90 ? 3.455 3.900 -19.851 1.00 97.12 90 GLU A O 1
ATOM 765 N N . ILE A 1 91 ? 3.660 2.192 -18.414 1.00 96.88 91 ILE A N 1
ATOM 766 C CA . ILE A 1 91 ? 4.557 2.875 -17.488 1.00 96.88 91 ILE A CA 1
ATOM 767 C C . ILE A 1 91 ? 5.814 2.052 -17.233 1.00 96.88 91 ILE A C 1
ATOM 769 O O . ILE A 1 91 ? 5.848 0.844 -17.430 1.00 96.88 91 ILE A O 1
ATOM 773 N N . ASN A 1 92 ? 6.885 2.728 -16.824 1.00 96.44 92 ASN A N 1
ATOM 774 C CA . ASN A 1 92 ? 8.148 2.090 -16.463 1.00 96.44 92 ASN A CA 1
ATOM 775 C C . ASN A 1 92 ? 8.303 2.005 -14.937 1.00 96.44 92 ASN A C 1
ATOM 777 O O . ASN A 1 92 ? 7.532 2.608 -14.187 1.00 96.44 92 ASN A O 1
ATOM 781 N N . LEU A 1 93 ? 9.347 1.311 -14.479 1.00 97.00 93 LEU A N 1
ATOM 782 C CA . LEU A 1 93 ? 9.637 1.133 -13.056 1.00 97.00 93 LEU A CA 1
ATOM 783 C C . LEU A 1 93 ? 9.737 2.465 -12.292 1.00 97.00 93 LEU A C 1
ATOM 785 O O . LEU A 1 93 ? 9.212 2.588 -11.189 1.00 97.00 93 LEU A O 1
ATOM 789 N N . LEU A 1 94 ? 10.346 3.499 -12.880 1.00 97.25 94 LEU A N 1
ATOM 790 C CA . LEU A 1 94 ? 10.446 4.812 -12.238 1.00 97.25 94 LEU A CA 1
ATOM 791 C C . LEU A 1 94 ? 9.063 5.433 -11.976 1.00 97.25 94 LEU A C 1
ATOM 793 O O . LEU A 1 94 ? 8.825 6.011 -10.909 1.00 97.25 94 LEU A O 1
ATOM 797 N N . SER A 1 95 ? 8.153 5.326 -12.944 1.00 97.62 95 SER A N 1
ATOM 798 C CA . SER A 1 95 ? 6.765 5.765 -12.798 1.00 97.62 95 SER A CA 1
ATOM 799 C C . SER A 1 95 ? 6.018 4.929 -11.760 1.00 97.62 95 SER A C 1
ATOM 801 O O . SER A 1 95 ? 5.334 5.510 -10.922 1.00 97.62 95 SER A O 1
ATOM 803 N N . VAL A 1 96 ? 6.200 3.607 -11.755 1.00 98.00 96 VAL A N 1
ATOM 804 C CA . VAL A 1 96 ? 5.599 2.699 -10.763 1.00 98.00 96 VAL A CA 1
ATOM 805 C C . VAL A 1 96 ? 6.035 3.047 -9.345 1.00 98.00 96 VAL A C 1
ATOM 807 O O . VAL A 1 96 ? 5.190 3.240 -8.478 1.00 98.00 96 VAL A O 1
ATOM 810 N N . LEU A 1 97 ? 7.336 3.236 -9.115 1.00 98.38 97 LEU A N 1
ATOM 811 C CA . LEU A 1 97 ? 7.869 3.641 -7.811 1.00 98.38 97 LEU A CA 1
ATOM 812 C C . LEU A 1 97 ? 7.365 5.024 -7.376 1.00 98.38 97 LEU A C 1
ATOM 814 O O . LEU A 1 97 ? 7.162 5.268 -6.190 1.00 98.38 97 LEU A O 1
ATOM 818 N N . SER A 1 98 ? 7.148 5.938 -8.326 1.00 98.12 98 SER A N 1
ATOM 819 C CA . SER A 1 98 ? 6.585 7.262 -8.026 1.00 98.12 98 SER A CA 1
ATOM 820 C C . SER A 1 98 ? 5.106 7.180 -7.631 1.00 98.12 98 SER A C 1
ATOM 822 O O . SER A 1 98 ? 4.681 7.900 -6.729 1.00 98.12 98 SER A O 1
ATOM 824 N N . ILE A 1 99 ? 4.334 6.304 -8.282 1.00 98.12 99 ILE A N 1
ATOM 825 C CA . ILE A 1 99 ? 2.933 6.027 -7.939 1.00 98.12 99 ILE A CA 1
ATOM 826 C C . ILE A 1 99 ? 2.849 5.367 -6.563 1.00 98.12 99 ILE A C 1
ATOM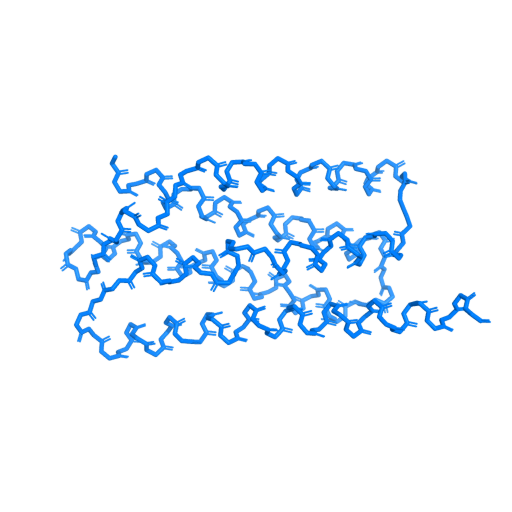 828 O O . ILE A 1 99 ? 2.136 5.869 -5.702 1.00 98.12 99 ILE A O 1
ATOM 832 N N . ALA A 1 100 ? 3.621 4.303 -6.335 1.00 97.94 100 ALA A N 1
ATOM 833 C CA . ALA A 1 100 ? 3.682 3.607 -5.055 1.00 97.94 100 ALA A CA 1
ATOM 834 C C . ALA A 1 100 ? 4.019 4.579 -3.912 1.00 97.94 100 ALA A C 1
ATOM 836 O O . ALA A 1 100 ? 3.312 4.643 -2.915 1.00 97.94 100 ALA A O 1
ATOM 837 N N . TYR A 1 101 ? 5.017 5.450 -4.104 1.00 98.06 101 TYR A N 1
ATOM 838 C CA . TYR A 1 101 ? 5.346 6.477 -3.115 1.00 98.06 101 TYR A CA 1
ATOM 839 C C . TYR A 1 101 ? 4.187 7.455 -2.871 1.00 98.06 101 TYR A C 1
ATOM 841 O O . TYR A 1 101 ? 3.965 7.866 -1.739 1.00 98.06 101 TYR A O 1
ATOM 849 N N . SER A 1 102 ? 3.448 7.848 -3.913 1.00 97.00 102 SER A N 1
ATOM 850 C CA . SER A 1 102 ? 2.281 8.729 -3.767 1.00 97.00 102 SER A CA 1
ATOM 851 C C . SER A 1 102 ? 1.145 8.080 -2.977 1.00 97.00 102 SER A C 1
ATOM 853 O O . SER A 1 102 ? 0.402 8.799 -2.309 1.00 97.00 102 SER A O 1
ATOM 855 N N . ILE A 1 103 ? 0.978 6.762 -3.097 1.00 96.50 103 ILE A N 1
ATOM 856 C CA . ILE A 1 103 ? -0.018 5.993 -2.347 1.00 96.50 103 ILE A CA 1
ATOM 857 C C . ILE A 1 103 ? 0.378 5.977 -0.867 1.00 96.50 103 ILE A C 1
ATOM 859 O O . ILE A 1 103 ? -0.390 6.456 -0.035 1.00 96.50 103 ILE A O 1
ATOM 863 N N . GLU A 1 104 ? 1.618 5.588 -0.569 1.00 95.50 104 GLU A N 1
ATOM 864 C CA . GLU A 1 104 ? 2.173 5.556 0.793 1.00 95.50 104 GLU A CA 1
ATOM 865 C C . GLU A 1 104 ? 2.269 6.931 1.471 1.00 95.50 104 GLU A C 1
ATOM 867 O O . GLU A 1 104 ? 2.190 7.083 2.689 1.00 95.50 104 GLU A O 1
ATOM 872 N N . ASP A 1 105 ? 2.455 7.993 0.687 1.00 94.62 105 ASP A N 1
ATOM 873 C CA . ASP A 1 105 ? 2.485 9.366 1.193 1.00 94.62 105 ASP A CA 1
ATOM 874 C C . ASP A 1 105 ? 1.076 9.973 1.343 1.00 94.62 105 ASP A C 1
ATOM 876 O O . ASP A 1 105 ? 0.941 11.129 1.768 1.00 94.62 105 ASP A O 1
ATOM 880 N N . SER A 1 106 ? 0.020 9.225 1.015 1.00 92.38 106 SER A N 1
ATOM 881 C CA . SER A 1 106 ? -1.358 9.704 1.086 1.00 92.38 106 SER A CA 1
ATOM 882 C C . SER A 1 106 ? -1.850 9.870 2.529 1.00 92.38 106 SER A C 1
ATOM 884 O O . SER A 1 106 ? -1.292 9.349 3.493 1.00 92.38 106 SER A O 1
ATOM 886 N N . TYR A 1 107 ? -2.929 10.639 2.694 1.00 85.38 107 TYR A N 1
ATOM 887 C CA . TYR A 1 107 ? -3.567 10.817 4.001 1.00 85.38 107 TYR A CA 1
ATOM 888 C C . TYR A 1 107 ? -4.156 9.510 4.552 1.00 85.38 107 TYR A C 1
ATOM 890 O O . TYR A 1 107 ? -4.233 9.349 5.766 1.00 85.38 107 TYR A O 1
ATOM 898 N N . ILE A 1 108 ? -4.571 8.594 3.673 1.00 85.44 108 ILE A N 1
ATOM 899 C CA . ILE A 1 108 ? -5.171 7.319 4.074 1.00 85.44 108 ILE A CA 1
ATOM 900 C C . ILE A 1 108 ? -4.126 6.505 4.838 1.00 85.44 108 ILE A C 1
ATOM 902 O O . ILE A 1 108 ? -4.323 6.277 6.029 1.00 85.44 108 ILE A O 1
ATOM 906 N N . GLU A 1 109 ? -2.964 6.250 4.236 1.00 86.25 109 GLU A N 1
ATOM 907 C CA . GLU A 1 109 ? -1.870 5.495 4.877 1.00 86.25 109 GLU A CA 1
ATOM 908 C C . GLU A 1 109 ? -1.334 6.137 6.155 1.00 86.25 109 GLU A C 1
ATOM 910 O O . GLU A 1 109 ? -0.946 5.473 7.119 1.00 86.25 109 GLU A O 1
ATOM 915 N N . LYS A 1 110 ? -1.358 7.469 6.202 1.00 84.69 110 LYS A N 1
ATOM 916 C CA . LYS A 1 110 ? -0.864 8.228 7.352 1.00 84.69 110 LYS A CA 1
ATOM 917 C C . LYS A 1 110 ? -1.830 8.297 8.521 1.00 84.69 110 LYS A C 1
ATOM 919 O O . LYS A 1 110 ? -1.401 8.697 9.598 1.00 84.69 110 LYS A O 1
ATOM 924 N N . SER A 1 111 ? -3.121 8.036 8.330 1.00 79.38 111 SER A N 1
ATOM 925 C CA . SER A 1 111 ? -4.120 8.386 9.349 1.00 79.38 111 SER A CA 1
ATOM 926 C C . SER A 1 111 ? -5.255 7.381 9.511 1.00 79.38 111 SER A C 1
ATOM 928 O O . SER A 1 111 ? -6.089 7.581 10.396 1.00 79.38 111 SER A O 1
ATOM 930 N N . TYR A 1 112 ? -5.315 6.296 8.732 1.00 78.56 112 TYR A N 1
ATOM 931 C CA . TYR A 1 112 ? -6.435 5.359 8.842 1.00 78.56 112 TYR A CA 1
ATOM 932 C C . TYR A 1 112 ? -6.483 4.650 10.204 1.00 78.56 112 TYR A C 1
ATOM 934 O O . TYR A 1 112 ? -7.567 4.434 10.731 1.00 78.56 112 TYR A O 1
ATOM 942 N N . TYR A 1 113 ? -5.345 4.350 10.837 1.00 78.88 113 TYR A N 1
ATOM 943 C CA . TYR A 1 113 ? -5.321 3.688 12.150 1.00 78.88 113 TYR A CA 1
ATOM 944 C C . TYR A 1 113 ? -5.877 4.580 13.279 1.00 78.88 113 TYR A C 1
ATOM 946 O O . TYR A 1 113 ? -6.319 4.065 14.307 1.00 78.88 113 TYR A O 1
ATOM 954 N N . GLU A 1 114 ? -5.905 5.908 13.102 1.00 80.44 114 GLU A N 1
ATOM 955 C CA . GLU A 1 114 ? -6.421 6.857 14.103 1.00 80.44 114 GLU A CA 1
ATOM 956 C C . GLU A 1 114 ? -7.941 6.779 14.288 1.00 80.44 114 GLU A C 1
ATOM 958 O O . GLU A 1 114 ? -8.487 7.332 15.248 1.00 80.44 114 GLU A O 1
ATOM 963 N N . ILE A 1 115 ? -8.646 6.121 13.366 1.00 80.75 115 ILE A N 1
ATOM 964 C CA . ILE A 1 115 ? -10.098 5.951 13.454 1.00 80.75 115 ILE A CA 1
ATOM 965 C C . ILE A 1 115 ? -10.473 4.932 14.529 1.00 80.75 115 ILE A C 1
ATOM 967 O O . ILE A 1 115 ? -11.602 4.954 15.020 1.00 80.75 115 ILE A O 1
ATOM 971 N N . PHE A 1 116 ? -9.539 4.053 14.894 1.00 81.69 116 PHE A N 1
ATOM 972 C CA . PHE A 1 116 ? -9.732 3.038 15.913 1.00 81.69 116 PHE A CA 1
ATOM 973 C C . PHE A 1 116 ? -9.314 3.580 17.272 1.00 81.69 116 PHE A C 1
ATOM 975 O O . PHE A 1 116 ? -8.224 4.119 17.456 1.00 81.69 116 PHE A O 1
ATOM 982 N N . THR A 1 117 ? -10.174 3.401 18.267 1.00 82.00 117 THR A N 1
ATOM 983 C CA . THR A 1 117 ? -9.837 3.714 19.654 1.00 82.00 117 THR A CA 1
ATOM 984 C C . THR A 1 117 ? -10.406 2.665 20.596 1.00 82.00 117 THR A C 1
ATOM 986 O O . THR A 1 117 ? -11.375 1.979 20.285 1.00 82.00 117 THR A O 1
ATOM 989 N N . GLY A 1 118 ? -9.802 2.510 21.767 1.00 81.75 118 GLY A N 1
ATOM 990 C CA . GLY A 1 118 ? -10.286 1.582 22.777 1.00 81.75 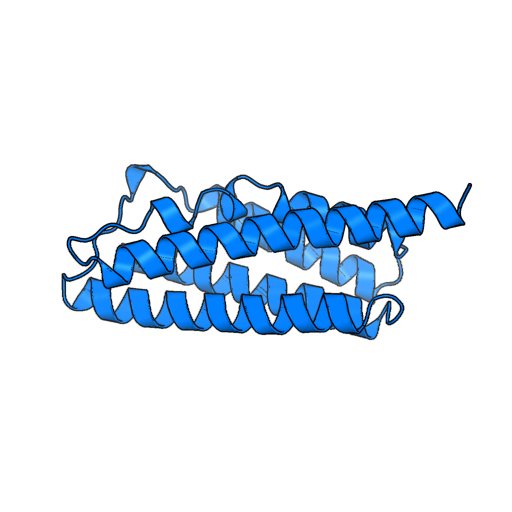118 GLY A CA 1
ATOM 991 C C . GLY A 1 118 ? -9.424 1.609 24.035 1.00 81.75 118 GLY A C 1
ATOM 992 O O . GLY A 1 118 ? -8.301 2.112 24.014 1.00 81.75 118 GLY A O 1
ATOM 993 N N . PRO A 1 119 ? -9.931 1.063 25.150 1.00 75.62 119 PRO A N 1
ATOM 994 C CA . PRO A 1 119 ? -9.248 1.124 26.442 1.00 75.62 119 PRO A CA 1
ATOM 995 C C . PRO A 1 119 ? -8.087 0.122 26.571 1.00 75.62 119 PRO A C 1
ATOM 997 O O . PRO A 1 119 ? -7.378 0.126 27.572 1.00 75.62 119 PRO A O 1
ATOM 1000 N N . SER A 1 120 ? -7.894 -0.771 25.595 1.00 81.94 120 SER A N 1
ATOM 1001 C CA . SER A 1 120 ? -6.899 -1.842 25.671 1.00 81.94 120 SER A CA 1
ATOM 1002 C C . SER A 1 120 ? -5.495 -1.353 25.303 1.00 81.94 120 SER A C 1
ATOM 1004 O O . SER A 1 120 ? -5.250 -0.933 24.175 1.00 81.94 120 SER A O 1
ATOM 1006 N N . GLU A 1 121 ? -4.526 -1.514 26.209 1.00 81.25 121 GLU A N 1
ATOM 1007 C CA . GLU A 1 121 ? -3.107 -1.269 25.900 1.00 81.25 121 GLU A CA 1
ATOM 1008 C C . GLU A 1 121 ? -2.595 -2.126 24.738 1.00 81.25 121 GLU A C 1
ATOM 1010 O O . GLU A 1 121 ? -1.759 -1.678 23.954 1.00 81.25 121 GLU A O 1
ATOM 1015 N N . ASN A 1 122 ? -3.104 -3.356 24.612 1.00 80.31 122 ASN A N 1
ATOM 1016 C CA . ASN A 1 122 ? -2.764 -4.232 23.497 1.00 80.31 122 ASN A CA 1
ATOM 1017 C C . ASN A 1 122 ? -3.213 -3.611 22.174 1.00 80.31 122 ASN A C 1
ATOM 1019 O O . ASN A 1 122 ? -2.407 -3.525 21.256 1.00 80.31 122 ASN A O 1
ATOM 1023 N N . LEU A 1 123 ? -4.457 -3.123 22.098 1.00 81.94 123 LEU A N 1
ATOM 1024 C CA . LEU A 1 123 ? -4.965 -2.423 20.915 1.00 81.94 123 LEU A CA 1
ATOM 1025 C C . LEU A 1 123 ? -4.073 -1.230 20.554 1.00 81.94 123 LEU A C 1
ATOM 1027 O O . LEU A 1 123 ? -3.650 -1.120 19.412 1.00 81.94 123 LEU A O 1
ATOM 1031 N N . ASN A 1 124 ? -3.722 -0.391 21.530 1.00 82.50 124 ASN A N 1
ATOM 1032 C CA . ASN A 1 124 ? -2.885 0.785 21.282 1.00 82.50 124 ASN A CA 1
ATOM 1033 C C . ASN A 1 124 ? -1.484 0.420 20.771 1.00 82.50 124 ASN A C 1
ATOM 1035 O O . ASN A 1 124 ? -0.970 1.084 19.872 1.00 82.50 124 ASN A O 1
ATOM 1039 N N . ARG A 1 125 ? -0.870 -0.649 21.298 1.00 84.38 125 ARG A N 1
ATOM 1040 C CA . ARG A 1 125 ? 0.402 -1.163 20.763 1.00 84.38 125 ARG A CA 1
ATOM 1041 C C . ARG A 1 125 ? 0.260 -1.632 19.317 1.00 84.38 125 ARG A C 1
ATOM 1043 O O . ARG A 1 125 ? 1.127 -1.321 18.510 1.00 84.38 125 ARG A O 1
ATOM 1050 N N . PHE A 1 126 ? -0.826 -2.329 18.989 1.00 83.25 126 PHE A N 1
ATOM 1051 C CA . PHE A 1 126 ? -1.072 -2.799 17.625 1.00 83.25 126 PHE A CA 1
ATOM 1052 C C . PHE A 1 126 ? -1.313 -1.651 16.640 1.00 83.25 126 PHE A C 1
ATOM 1054 O O . PHE A 1 126 ? -0.717 -1.648 15.570 1.00 83.25 126 PHE A O 1
ATOM 1061 N N . LEU A 1 127 ? -2.117 -0.648 17.006 1.00 86.19 127 LEU A N 1
ATOM 1062 C CA . LEU A 1 127 ? -2.346 0.528 16.157 1.00 86.19 127 LEU A CA 1
ATOM 1063 C C . LEU A 1 127 ? -1.054 1.325 15.924 1.00 86.19 127 LEU A C 1
ATOM 1065 O O . LEU A 1 127 ? -0.811 1.799 14.820 1.00 86.19 127 LEU A O 1
ATOM 1069 N N . LYS A 1 128 ? -0.191 1.424 16.944 1.00 86.69 128 LYS A N 1
ATOM 1070 C CA . LYS A 1 128 ? 1.138 2.035 16.805 1.00 86.69 128 LYS A CA 1
ATOM 1071 C C . LYS A 1 128 ? 2.037 1.246 15.857 1.00 86.69 128 LYS A C 1
ATOM 1073 O O . LYS A 1 128 ? 2.746 1.852 15.068 1.00 86.69 128 LYS A O 1
ATOM 1078 N N . GLN A 1 129 ? 1.999 -0.082 15.933 1.00 88.81 129 GLN A N 1
ATOM 1079 C CA . GLN A 1 129 ? 2.766 -0.938 15.033 1.00 88.81 129 GLN A CA 1
ATOM 1080 C C . GLN A 1 129 ? 2.315 -0.767 13.574 1.00 88.81 129 GLN A C 1
ATOM 1082 O O . GLN A 1 129 ? 3.170 -0.582 12.718 1.00 88.81 129 GLN A O 1
ATOM 1087 N N . LEU A 1 130 ? 1.003 -0.756 13.302 1.00 88.19 130 LEU A N 1
ATOM 1088 C CA . LEU A 1 130 ? 0.475 -0.479 11.957 1.00 88.19 130 LEU A CA 1
ATOM 1089 C C . LEU A 1 130 ? 0.993 0.859 11.423 1.00 88.19 130 LEU A C 1
ATOM 1091 O O . LEU A 1 130 ? 1.508 0.930 10.315 1.00 88.19 130 LEU A O 1
ATOM 1095 N N . HIS A 1 131 ? 0.931 1.907 12.247 1.00 89.31 131 HIS A N 1
ATOM 1096 C CA . HIS A 1 131 ? 1.446 3.219 11.871 1.00 89.31 131 HIS A CA 1
ATOM 1097 C C . HIS A 1 131 ? 2.951 3.218 11.559 1.00 89.31 131 HIS A C 1
ATOM 1099 O O . HIS A 1 131 ? 3.402 3.871 10.619 1.00 89.31 131 HIS A O 1
ATOM 1105 N N . GLU A 1 132 ? 3.750 2.515 12.361 1.00 91.50 132 GLU A N 1
ATOM 1106 C CA . GLU A 1 132 ? 5.192 2.406 12.126 1.00 91.50 132 GLU A CA 1
ATOM 1107 C C . GLU A 1 132 ? 5.491 1.660 10.820 1.00 91.50 132 GLU A C 1
ATOM 1109 O O . GLU A 1 132 ? 6.423 2.027 10.106 1.00 91.50 132 GLU A O 1
ATOM 1114 N N . GLU A 1 133 ? 4.692 0.650 10.485 1.00 92.88 133 GLU A N 1
ATOM 1115 C CA . GLU A 1 133 ? 4.824 -0.130 9.254 1.00 92.88 133 GLU A CA 1
ATOM 1116 C C . GLU A 1 133 ? 4.498 0.705 8.012 1.00 92.88 133 GLU A C 1
ATOM 1118 O O . GLU A 1 133 ? 5.345 0.761 7.124 1.00 92.88 133 GLU A O 1
ATOM 1123 N N . THR A 1 134 ? 3.405 1.477 7.995 1.00 91.00 134 THR A N 1
ATOM 1124 C CA . THR A 1 134 ? 3.091 2.356 6.846 1.00 91.00 134 THR A CA 1
ATOM 1125 C C . THR A 1 134 ? 4.133 3.468 6.655 1.00 91.00 134 THR A C 1
ATOM 1127 O O . THR A 1 134 ? 4.521 3.819 5.537 1.00 91.00 134 THR A O 1
ATOM 1130 N N . ILE A 1 135 ? 4.717 3.990 7.744 1.00 92.69 135 ILE A N 1
ATOM 1131 C CA . ILE A 1 135 ? 5.877 4.895 7.646 1.00 92.69 135 ILE A CA 1
ATOM 1132 C C . ILE A 1 135 ? 7.075 4.184 7.001 1.00 92.69 135 ILE A C 1
ATOM 1134 O O . ILE A 1 135 ? 7.781 4.775 6.171 1.00 92.69 135 ILE A O 1
ATOM 1138 N N . ASN A 1 136 ? 7.334 2.935 7.389 1.00 95.56 136 ASN A N 1
ATOM 1139 C CA . ASN A 1 136 ? 8.442 2.156 6.851 1.00 95.56 136 ASN A CA 1
ATOM 1140 C C . ASN A 1 136 ? 8.238 1.832 5.368 1.00 95.56 136 ASN A C 1
ATOM 1142 O O . ASN A 1 136 ? 9.207 1.938 4.613 1.00 95.56 136 ASN A O 1
ATOM 1146 N N . HIS A 1 137 ? 7.013 1.520 4.936 1.00 97.12 137 HIS A N 1
ATOM 1147 C CA . HIS A 1 137 ? 6.649 1.311 3.530 1.00 97.12 137 HIS A CA 1
ATOM 1148 C C . HIS A 1 137 ? 6.992 2.528 2.683 1.00 97.12 137 HIS A C 1
ATOM 1150 O O . HIS A 1 137 ? 7.773 2.443 1.729 1.00 97.12 137 HIS A O 1
ATOM 1156 N N . ARG A 1 138 ? 6.520 3.702 3.108 1.00 96.81 138 ARG A N 1
ATOM 1157 C CA . ARG A 1 138 ? 6.823 4.980 2.460 1.00 96.81 138 ARG A CA 1
ATOM 1158 C C . ARG A 1 138 ? 8.323 5.215 2.301 1.00 96.81 138 ARG A C 1
ATOM 1160 O O . ARG A 1 138 ? 8.792 5.588 1.221 1.00 96.81 138 ARG A O 1
ATOM 1167 N N . GLU A 1 139 ? 9.097 5.031 3.369 1.00 97.94 139 GLU A N 1
ATOM 1168 C CA . GLU A 1 139 ? 10.547 5.248 3.331 1.00 97.94 139 GLU A CA 1
ATOM 1169 C C . GLU A 1 139 ? 11.282 4.169 2.521 1.00 97.94 139 GLU A C 1
ATOM 1171 O O . GLU A 1 139 ? 12.296 4.466 1.879 1.00 97.94 139 GLU A O 1
ATOM 1176 N N . LEU A 1 140 ? 10.779 2.934 2.499 1.00 98.25 140 LEU A N 1
ATOM 1177 C CA . LEU A 1 140 ? 11.294 1.855 1.661 1.00 98.25 140 LEU A CA 1
ATOM 1178 C C . LEU A 1 140 ? 11.122 2.193 0.177 1.00 98.25 140 LEU A C 1
ATOM 1180 O O . LEU A 1 140 ? 12.108 2.226 -0.566 1.00 98.25 140 LEU A O 1
ATOM 1184 N N . ILE A 1 141 ? 9.904 2.546 -0.235 1.00 98.19 141 ILE A N 1
ATOM 1185 C CA . ILE A 1 141 ? 9.593 2.891 -1.626 1.00 98.19 141 ILE A CA 1
ATOM 1186 C C . ILE A 1 141 ? 10.349 4.149 -2.052 1.00 98.19 141 ILE A C 1
ATOM 1188 O O . ILE A 1 141 ? 10.895 4.213 -3.156 1.00 98.19 141 ILE A O 1
ATOM 1192 N N . LYS A 1 142 ? 10.489 5.135 -1.161 1.00 98.19 142 LYS A N 1
ATOM 1193 C CA . LYS A 1 142 ? 11.322 6.315 -1.415 1.00 98.19 142 LYS A CA 1
ATOM 1194 C C . LYS A 1 142 ? 12.777 5.942 -1.705 1.00 98.19 142 LYS A C 1
ATOM 1196 O O . LYS A 1 142 ? 13.356 6.455 -2.663 1.00 98.19 142 LYS A O 1
ATOM 1201 N N . LYS A 1 143 ? 13.371 5.023 -0.934 1.00 98.12 143 LYS A N 1
ATOM 1202 C CA . LYS A 1 143 ? 14.737 4.528 -1.189 1.00 98.12 143 LYS A CA 1
ATOM 1203 C C . LYS A 1 143 ? 14.832 3.796 -2.526 1.00 98.12 143 LYS A C 1
ATOM 1205 O O . LYS A 1 143 ? 15.8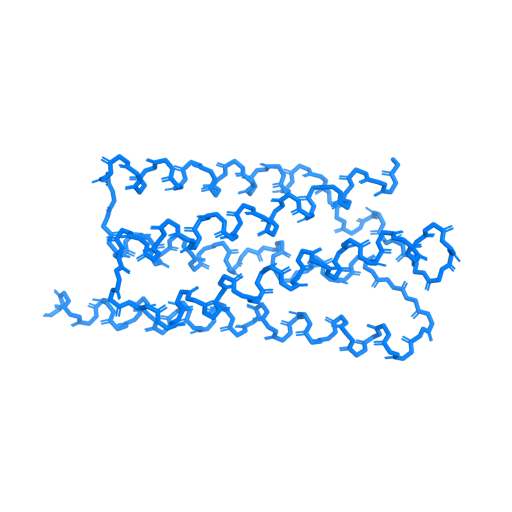12 3.995 -3.245 1.00 98.12 143 LYS A O 1
ATOM 1210 N N . MET A 1 144 ? 13.839 2.977 -2.876 1.00 97.94 144 MET A N 1
ATOM 1211 C CA . MET A 1 144 ? 13.768 2.311 -4.185 1.00 97.94 144 MET A CA 1
ATOM 1212 C C . MET A 1 144 ? 13.733 3.349 -5.315 1.00 97.94 144 MET A C 1
ATOM 1214 O O . MET A 1 144 ? 14.564 3.304 -6.221 1.00 97.94 144 MET A O 1
ATOM 1218 N N . LEU A 1 145 ? 12.861 4.354 -5.203 1.00 97.75 1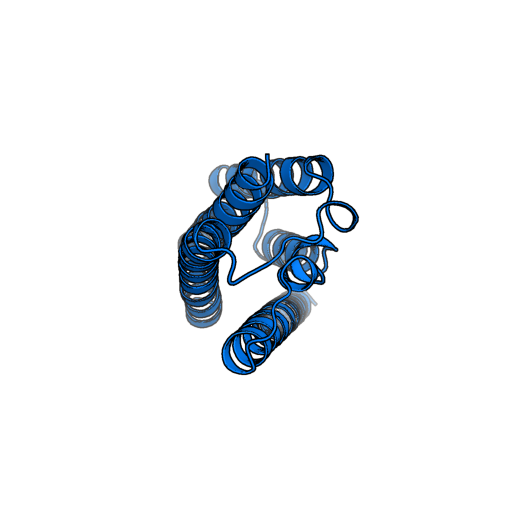45 LEU A N 1
ATOM 1219 C CA . LEU A 1 145 ? 12.727 5.448 -6.165 1.00 97.75 145 LEU A CA 1
ATOM 1220 C C . LEU A 1 145 ? 14.027 6.247 -6.328 1.00 97.75 145 LEU A C 1
ATOM 1222 O O . LEU A 1 145 ? 14.434 6.563 -7.445 1.00 97.75 145 LEU A O 1
ATOM 1226 N N . GLU A 1 146 ? 14.709 6.573 -5.231 1.00 97.50 146 GLU A N 1
ATOM 1227 C CA . GLU A 1 146 ? 15.995 7.275 -5.267 1.00 97.50 146 GLU A CA 1
ATOM 1228 C C . GLU A 1 146 ? 17.104 6.441 -5.919 1.00 97.50 146 GLU A C 1
ATOM 1230 O O . GLU A 1 146 ? 17.924 6.991 -6.660 1.00 97.50 146 GLU A O 1
ATOM 1235 N N . ARG A 1 147 ? 17.139 5.124 -5.666 1.00 96.81 147 ARG A N 1
ATOM 1236 C CA . ARG A 1 147 ? 18.068 4.199 -6.333 1.00 96.81 147 ARG A CA 1
ATOM 1237 C C . ARG A 1 147 ? 17.804 4.164 -7.836 1.00 96.81 147 ARG A C 1
ATOM 1239 O O . ARG A 1 147 ? 18.754 4.287 -8.603 1.00 96.81 147 ARG A O 1
ATOM 1246 N N . GLU A 1 148 ? 16.545 4.065 -8.249 1.00 96.31 148 GLU A N 1
ATOM 1247 C CA . GLU A 1 148 ? 16.176 3.999 -9.665 1.00 96.31 148 GLU A CA 1
ATOM 1248 C C . GLU A 1 148 ? 16.482 5.313 -10.399 1.00 96.31 148 GLU A C 1
ATOM 1250 O O . GLU A 1 148 ? 17.105 5.312 -11.459 1.00 96.31 148 GLU A O 1
ATOM 1255 N N . ARG A 1 149 ? 16.185 6.466 -9.783 1.00 94.94 149 ARG A N 1
ATOM 1256 C CA . ARG A 1 149 ? 16.549 7.790 -10.328 1.00 94.94 149 ARG A CA 1
ATOM 1257 C C . ARG A 1 149 ? 18.047 7.952 -10.564 1.00 94.94 149 ARG A C 1
ATOM 1259 O O . ARG A 1 149 ? 18.437 8.645 -11.500 1.00 94.94 149 ARG A O 1
ATOM 1266 N N . LYS A 1 150 ? 18.887 7.361 -9.710 1.00 94.88 150 LYS A N 1
ATOM 1267 C CA . LYS A 1 150 ? 20.349 7.432 -9.844 1.00 94.88 150 LYS A CA 1
ATOM 1268 C C . LYS A 1 150 ? 20.884 6.603 -11.010 1.00 94.88 150 LYS A C 1
ATOM 1270 O O . LYS A 1 150 ? 21.938 6.956 -11.509 1.00 94.88 150 LYS A O 1
ATOM 1275 N N . LYS A 1 151 ? 20.185 5.551 -11.450 1.00 91.19 151 LYS A N 1
ATOM 1276 C CA . LYS A 1 151 ? 20.604 4.733 -12.606 1.00 91.19 151 LYS A CA 1
ATOM 1277 C C . LYS A 1 151 ? 20.399 5.442 -13.949 1.00 91.19 151 LYS A C 1
ATOM 1279 O O . LYS A 1 151 ? 21.025 5.072 -14.932 1.00 91.19 151 LYS A O 1
ATOM 1284 N N . ILE A 1 152 ? 19.496 6.423 -13.985 1.00 82.56 152 ILE A N 1
ATOM 1285 C CA . ILE A 1 152 ? 19.109 7.166 -15.196 1.00 82.56 152 ILE A CA 1
ATOM 1286 C C . ILE A 1 152 ? 19.962 8.441 -15.374 1.00 82.56 152 ILE A C 1
ATOM 1288 O O . ILE A 1 152 ? 19.932 9.062 -16.434 1.00 82.56 152 ILE A O 1
ATOM 1292 N N . ARG A 1 153 ? 20.707 8.847 -14.337 1.00 65.44 153 ARG A N 1
ATOM 1293 C CA . ARG A 1 153 ? 21.647 9.977 -14.371 1.00 65.44 153 ARG A CA 1
ATOM 1294 C C . ARG A 1 153 ? 23.029 9.525 -14.809 1.00 65.44 153 ARG A C 1
ATOM 1296 O O . ARG A 1 153 ? 23.667 10.317 -15.531 1.00 65.44 153 ARG A O 1
#